Protein AF-A0A9D5Z152-F1 (afdb_monomer_lite)

pLDDT: mean 70.59, std 17.58, range [44.56, 93.06]

Foldseek 3Di:
DFDWDDQPNDTAGPPPPVSLVPDDPNSNVVVVVVVVVVVVVVVVPPPDPPPPPPPPPPPPDDDDDPDDDDDDD

Sequence (73 aa):
MTRTFTVGDREVDPTDADAVRALSSDEFRDLMAQAIAADQEDTQDAPERPTFPSANPAPGTAILLPTSSPRLP

Structure (mmCIF, N/CA/C/O backbone):
data_AF-A0A9D5Z152-F1
#
_entry.id   AF-A0A9D5Z152-F1
#
loop_
_atom_site.group_PDB
_atom_site.id
_atom_site.type_symbol
_atom_site.label_atom_id
_atom_site.label_alt_id
_atom_site.label_comp_id
_atom_site.label_asym_id
_atom_site.label_entity_id
_atom_site.label_seq_id
_atom_site.pdbx_PDB_ins_code
_atom_site.Cartn_x
_atom_site.Cartn_y
_atom_site.Cartn_z
_atom_site.occupancy
_atom_site.B_iso_or_equiv
_atom_site.auth_seq_id
_atom_site.auth_comp_id
_atom_site.auth_asym_id
_atom_site.auth_atom_id
_atom_site.pdbx_PDB_model_num
ATOM 1 N N . MET A 1 1 ? 6.007 -10.209 -15.039 1.00 59.56 1 MET A N 1
ATOM 2 C CA . MET A 1 1 ? 5.921 -10.863 -13.719 1.00 59.56 1 MET A CA 1
ATOM 3 C C . MET A 1 1 ? 5.083 -9.948 -12.860 1.00 59.56 1 MET A C 1
ATOM 5 O O . MET A 1 1 ? 5.425 -8.775 -12.785 1.00 59.56 1 MET A O 1
ATOM 9 N N . THR A 1 2 ? 3.967 -10.428 -12.327 1.00 69.88 2 THR A N 1
ATOM 10 C CA . THR A 1 2 ? 3.117 -9.602 -11.468 1.00 69.88 2 THR A CA 1
ATOM 11 C C . THR A 1 2 ? 3.657 -9.649 -10.043 1.00 69.88 2 THR A C 1
ATOM 13 O O . THR A 1 2 ? 3.998 -10.729 -9.564 1.00 69.88 2 THR A O 1
ATOM 16 N N . ARG A 1 3 ? 3.840 -8.485 -9.410 1.00 78.00 3 ARG A N 1
ATOM 17 C CA . ARG A 1 3 ? 4.439 -8.355 -8.072 1.00 78.00 3 ARG A CA 1
ATOM 18 C C . ARG A 1 3 ? 3.296 -8.357 -7.056 1.00 78.00 3 ARG A C 1
ATOM 20 O O . ARG A 1 3 ? 2.472 -7.450 -7.090 1.00 78.00 3 ARG A O 1
ATOM 27 N N . THR A 1 4 ? 3.217 -9.385 -6.218 1.00 88.19 4 THR A N 1
ATOM 28 C CA . THR A 1 4 ? 2.230 -9.473 -5.135 1.00 88.19 4 THR A CA 1
ATOM 29 C C . THR A 1 4 ? 2.754 -8.774 -3.882 1.00 88.19 4 THR A C 1
ATOM 31 O O . THR A 1 4 ? 3.957 -8.776 -3.617 1.00 88.19 4 THR A O 1
ATOM 34 N N . PHE A 1 5 ? 1.848 -8.154 -3.128 1.00 84.31 5 PHE A N 1
ATOM 35 C CA . PHE A 1 5 ? 2.139 -7.467 -1.870 1.00 84.31 5 PHE A CA 1
ATOM 36 C C . PHE A 1 5 ? 1.339 -8.103 -0.733 1.00 84.31 5 PHE A C 1
ATOM 38 O O . PHE A 1 5 ? 0.177 -8.470 -0.918 1.00 84.31 5 PHE A O 1
ATOM 45 N N . THR A 1 6 ? 1.947 -8.227 0.445 1.00 89.56 6 THR A N 1
ATOM 46 C CA . THR A 1 6 ? 1.290 -8.819 1.616 1.00 89.56 6 THR A CA 1
ATOM 47 C C . THR A 1 6 ? 0.630 -7.724 2.439 1.00 89.56 6 THR A C 1
ATOM 49 O O . THR A 1 6 ? 1.309 -6.869 3.002 1.00 89.56 6 THR A O 1
ATOM 52 N N . VAL A 1 7 ? -0.695 -7.751 2.531 1.00 85.81 7 VAL A N 1
ATOM 53 C CA . VAL A 1 7 ? -1.501 -6.771 3.261 1.00 85.81 7 VAL A CA 1
ATOM 54 C C . VAL A 1 7 ? -2.282 -7.504 4.348 1.00 85.81 7 VAL A C 1
ATOM 56 O O . VAL A 1 7 ? -3.158 -8.318 4.054 1.00 85.81 7 VAL A O 1
ATOM 59 N N . GLY A 1 8 ? -1.930 -7.264 5.614 1.00 83.88 8 GLY A N 1
ATOM 60 C CA . GLY A 1 8 ? -2.419 -8.085 6.726 1.00 83.88 8 GLY A CA 1
ATOM 61 C C . GLY A 1 8 ? -2.012 -9.553 6.547 1.00 83.88 8 GLY A C 1
ATOM 62 O O . GLY A 1 8 ? -0.829 -9.853 6.411 1.00 83.88 8 GLY A O 1
ATOM 63 N N . ASP A 1 9 ? -2.998 -10.454 6.502 1.00 85.62 9 ASP A N 1
ATOM 64 C CA . ASP A 1 9 ? -2.814 -11.899 6.274 1.00 85.62 9 ASP A CA 1
ATOM 65 C C . ASP A 1 9 ? -3.058 -12.329 4.811 1.00 85.62 9 ASP A C 1
ATOM 67 O O . ASP A 1 9 ? -3.157 -13.523 4.513 1.00 85.62 9 ASP A O 1
ATOM 71 N N . ARG A 1 10 ? -3.221 -11.375 3.883 1.00 83.81 10 ARG A N 1
ATOM 72 C CA . ARG A 1 10 ? -3.582 -11.642 2.483 1.00 83.81 10 ARG A CA 1
ATOM 73 C C . ARG A 1 10 ? -2.479 -11.220 1.522 1.00 83.81 10 ARG A C 1
ATOM 75 O O . ARG A 1 10 ? -1.901 -10.149 1.663 1.00 83.81 10 ARG A O 1
ATOM 82 N N . GLU A 1 11 ? -2.239 -12.034 0.497 1.00 88.75 11 GLU A N 1
ATOM 83 C CA . GLU A 1 11 ? -1.479 -11.613 -0.682 1.00 88.75 11 GLU A CA 1
ATOM 84 C C . GLU A 1 11 ? -2.417 -10.955 -1.689 1.00 88.75 11 GLU A C 1
ATOM 86 O O . GLU A 1 11 ? -3.459 -11.512 -2.046 1.00 88.75 11 GLU A O 1
ATOM 91 N N . VAL A 1 12 ? -2.039 -9.765 -2.143 1.00 88.88 12 VAL A N 1
ATOM 92 C CA . VAL A 1 12 ? -2.822 -8.961 -3.076 1.00 88.88 12 VAL A CA 1
ATOM 93 C C . VAL A 1 12 ? -1.985 -8.655 -4.304 1.00 88.88 12 VAL A C 1
ATOM 95 O O . VAL A 1 12 ? -0.847 -8.189 -4.214 1.00 88.88 12 VAL A O 1
ATOM 98 N N . ASP A 1 13 ? -2.582 -8.889 -5.465 1.00 89.25 13 ASP A N 1
ATOM 99 C CA . ASP A 1 13 ? -2.081 -8.396 -6.735 1.00 89.25 13 ASP A CA 1
ATOM 100 C C . ASP A 1 13 ? -2.622 -6.970 -6.966 1.00 89.25 13 ASP A C 1
ATOM 102 O O . ASP A 1 13 ? -3.836 -6.791 -7.078 1.00 89.25 13 ASP A O 1
ATOM 106 N N . PRO A 1 14 ? -1.763 -5.939 -7.051 1.00 82.31 14 PRO A N 1
ATOM 107 C CA . PRO A 1 14 ? -2.197 -4.558 -7.260 1.00 82.31 14 PRO A CA 1
ATOM 108 C C . PRO A 1 14 ? -2.790 -4.318 -8.659 1.00 82.31 14 PRO A C 1
ATOM 110 O O . PRO A 1 14 ? -3.434 -3.292 -8.877 1.00 82.31 14 PRO A O 1
ATOM 113 N N . THR A 1 15 ? -2.561 -5.223 -9.618 1.00 86.12 15 THR A N 1
ATOM 114 C CA . THR A 1 15 ? -3.170 -5.163 -10.957 1.00 86.12 15 THR A CA 1
ATOM 115 C C . THR A 1 15 ? -4.541 -5.833 -11.028 1.00 86.12 15 THR A C 1
ATOM 117 O O . THR A 1 15 ? -5.281 -5.587 -1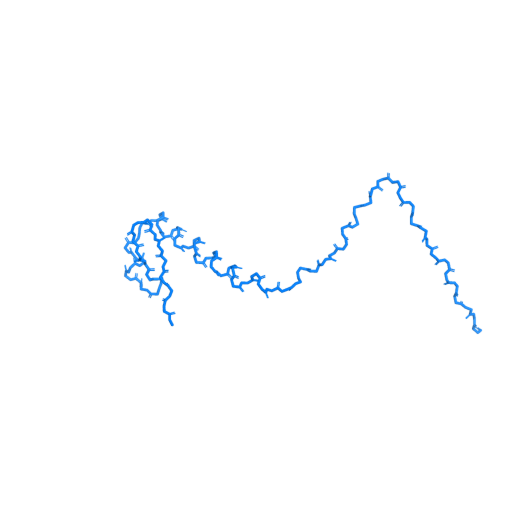1.983 1.00 86.12 15 THR A O 1
ATOM 120 N N . ASP A 1 16 ? -4.921 -6.608 -10.009 1.00 89.25 16 ASP A N 1
ATOM 121 C CA . ASP A 1 16 ? -6.265 -7.159 -9.866 1.00 89.25 16 ASP A CA 1
ATOM 122 C C . ASP A 1 16 ? -7.186 -6.138 -9.174 1.00 89.25 16 ASP A C 1
ATOM 124 O O . ASP A 1 16 ? -7.168 -5.937 -7.958 1.00 89.25 16 ASP A O 1
ATOM 128 N N . ALA A 1 17 ? -8.024 -5.476 -9.974 1.00 88.75 17 ALA A N 1
ATOM 129 C CA . ALA A 1 17 ? -8.946 -4.456 -9.488 1.00 88.75 17 ALA A CA 1
ATOM 130 C C . ALA A 1 17 ? -10.015 -5.001 -8.523 1.00 88.75 17 ALA A C 1
ATOM 132 O O . ALA A 1 17 ? -10.507 -4.237 -7.687 1.00 88.75 17 ALA A O 1
ATOM 133 N N . ASP A 1 18 ? -10.384 -6.281 -8.622 1.00 90.62 18 ASP A N 1
ATOM 134 C CA . ASP A 1 18 ? -11.345 -6.911 -7.713 1.00 90.62 18 ASP A CA 1
ATOM 135 C C . ASP A 1 18 ? -10.686 -7.222 -6.366 1.00 90.62 18 ASP A C 1
ATOM 137 O O . ASP A 1 18 ? -11.274 -6.941 -5.316 1.00 90.62 18 ASP A O 1
ATOM 141 N N . ALA A 1 19 ? -9.436 -7.695 -6.381 1.00 87.62 19 ALA A N 1
ATOM 142 C CA . ALA A 1 19 ? -8.648 -7.890 -5.164 1.00 87.62 19 ALA A CA 1
ATOM 143 C C . ALA A 1 19 ? -8.416 -6.565 -4.420 1.00 87.62 19 ALA A C 1
ATOM 145 O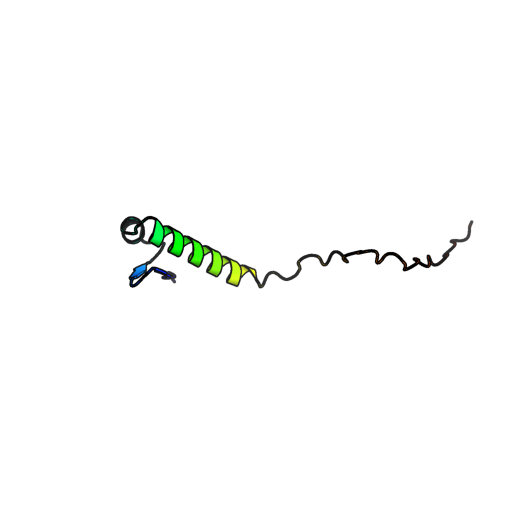 O . ALA A 1 19 ? -8.614 -6.495 -3.207 1.00 87.62 19 ALA A O 1
ATOM 146 N N . VAL A 1 20 ? -8.082 -5.491 -5.145 1.00 87.44 20 VAL A N 1
ATOM 147 C CA . VAL A 1 20 ? -7.886 -4.150 -4.567 1.00 87.44 20 VAL A CA 1
ATOM 148 C C . VAL A 1 20 ? -9.197 -3.562 -4.031 1.00 87.44 20 VAL A C 1
ATOM 150 O O . VAL A 1 20 ? -9.203 -2.948 -2.966 1.00 87.44 20 VAL A O 1
ATOM 153 N N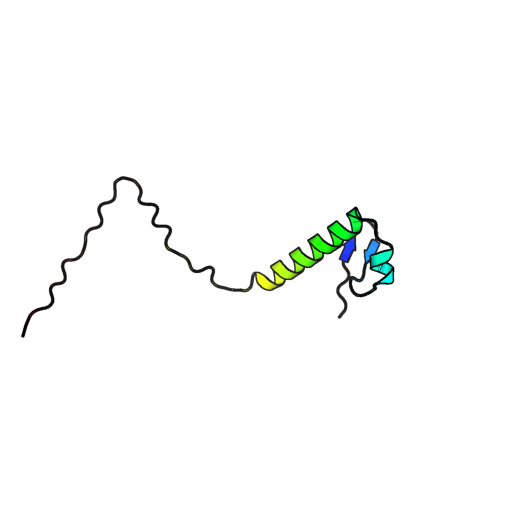 . ARG A 1 21 ? -10.329 -3.770 -4.718 1.00 90.62 21 ARG A N 1
ATOM 154 C CA . ARG A 1 21 ? -11.654 -3.313 -4.250 1.00 90.62 21 ARG A CA 1
ATOM 155 C C . ARG A 1 21 ? -12.133 -4.006 -2.981 1.00 90.62 21 ARG A C 1
ATOM 157 O O . ARG A 1 21 ? -12.965 -3.438 -2.276 1.00 90.62 21 ARG A O 1
ATOM 164 N N . ALA A 1 22 ? -11.664 -5.222 -2.721 1.00 90.38 22 ALA A N 1
ATOM 165 C CA . ALA A 1 22 ? -12.026 -5.984 -1.533 1.00 90.38 22 ALA A CA 1
ATOM 166 C C . ALA A 1 22 ? -11.277 -5.530 -0.265 1.00 90.38 22 ALA A C 1
ATOM 168 O O . ALA A 1 22 ? -11.621 -5.991 0.825 1.00 90.38 22 ALA A O 1
ATOM 169 N N . LEU A 1 23 ? -10.275 -4.653 -0.395 1.00 89.12 23 LEU A N 1
ATOM 170 C CA . LEU A 1 23 ? -9.502 -4.131 0.730 1.00 89.12 23 LEU A CA 1
ATOM 171 C C . LEU A 1 23 ? -10.263 -3.050 1.496 1.00 89.12 23 LEU A C 1
ATOM 173 O O . LEU A 1 23 ? -10.966 -2.213 0.925 1.00 89.12 23 LEU A O 1
ATOM 177 N N . SER A 1 24 ? -10.064 -3.034 2.809 1.00 93.06 24 SER A N 1
ATOM 178 C CA . SER A 1 24 ? -10.413 -1.885 3.640 1.00 93.06 24 SER A CA 1
ATOM 179 C C . SER A 1 24 ? -9.501 -0.687 3.344 1.00 93.06 24 SER A C 1
ATOM 181 O O . SER A 1 24 ? -8.431 -0.818 2.748 1.00 93.06 24 SER A O 1
ATOM 183 N N . SER A 1 25 ? -9.902 0.507 3.787 1.00 91.56 25 SER A N 1
ATOM 184 C CA . SER A 1 25 ? -9.102 1.726 3.604 1.00 91.56 25 SER A CA 1
ATOM 185 C C . SER A 1 25 ? -7.705 1.628 4.224 1.00 91.56 25 SER A C 1
ATOM 187 O O . SER A 1 25 ? -6.756 2.171 3.661 1.00 91.56 25 SER A O 1
ATOM 189 N N . ASP A 1 26 ? -7.574 0.943 5.364 1.00 91.75 26 ASP A N 1
ATOM 190 C CA . ASP A 1 26 ? -6.291 0.755 6.046 1.00 91.75 26 ASP A CA 1
ATOM 191 C C . ASP A 1 26 ? -5.398 -0.226 5.276 1.00 91.75 26 ASP A C 1
ATOM 193 O O . ASP A 1 26 ? -4.247 0.087 4.980 1.00 91.75 26 ASP A O 1
ATOM 197 N N . GLU A 1 27 ? -5.958 -1.358 4.845 1.00 91.44 27 GLU A N 1
ATOM 198 C CA . GLU A 1 27 ? -5.265 -2.347 4.010 1.00 91.44 27 GLU A CA 1
ATOM 199 C C . GLU A 1 27 ? -4.810 -1.744 2.669 1.00 91.44 27 GLU A C 1
ATOM 201 O O . GLU A 1 27 ? -3.673 -1.933 2.236 1.00 91.44 27 GLU A O 1
ATOM 206 N N . PHE A 1 28 ? -5.661 -0.946 2.023 1.00 89.94 28 PHE A N 1
ATOM 207 C CA . PHE A 1 28 ? -5.293 -0.234 0.800 1.00 89.94 28 PHE A CA 1
ATOM 208 C C . PHE A 1 28 ? -4.149 0.765 1.034 1.00 89.94 28 PHE A C 1
ATOM 210 O O . PHE A 1 28 ? -3.257 0.908 0.192 1.00 89.94 28 PHE A O 1
ATOM 217 N N . ARG A 1 29 ? -4.141 1.451 2.184 1.00 89.81 29 ARG A N 1
ATOM 218 C CA . ARG A 1 29 ? -3.060 2.375 2.547 1.00 89.81 29 ARG A CA 1
ATOM 219 C C . ARG A 1 29 ? -1.734 1.639 2.735 1.00 89.81 29 ARG A C 1
ATOM 221 O O . ARG A 1 29 ? -0.705 2.141 2.284 1.00 89.81 29 ARG A O 1
ATOM 228 N N . ASP A 1 30 ? -1.765 0.464 3.354 1.00 90.50 30 ASP A N 1
ATOM 229 C CA . ASP A 1 30 ? -0.583 -0.377 3.550 1.00 90.50 30 ASP A CA 1
ATOM 230 C C . ASP A 1 30 ? -0.050 -0.927 2.220 1.00 90.50 30 ASP A C 1
ATOM 232 O O . ASP A 1 30 ? 1.159 -0.867 1.980 1.00 90.50 30 ASP A O 1
ATOM 236 N N . LEU A 1 31 ? -0.934 -1.364 1.312 1.00 89.94 31 LEU A N 1
ATOM 237 C CA . LEU A 1 31 ? -0.567 -1.750 -0.058 1.00 89.94 31 LEU A CA 1
ATOM 238 C C . LEU A 1 31 ? 0.160 -0.605 -0.782 1.00 89.94 31 LEU A C 1
ATOM 240 O O . LEU A 1 31 ? 1.230 -0.805 -1.359 1.00 89.94 31 LEU A O 1
ATOM 244 N N . MET A 1 32 ? -0.392 0.610 -0.718 1.00 87.69 32 MET A N 1
ATOM 245 C CA . MET A 1 32 ? 0.214 1.797 -1.329 1.00 87.69 32 MET A CA 1
ATOM 246 C C . MET A 1 32 ? 1.579 2.136 -0.724 1.00 87.69 32 MET A C 1
ATOM 248 O O . MET A 1 32 ? 2.507 2.471 -1.460 1.00 87.69 32 MET A O 1
ATOM 252 N N . ALA A 1 33 ? 1.728 2.038 0.599 1.00 88.62 33 ALA A N 1
ATOM 253 C CA . ALA A 1 33 ? 2.999 2.295 1.271 1.00 88.62 33 ALA A CA 1
ATOM 254 C C . ALA A 1 33 ? 4.088 1.298 0.838 1.00 88.62 33 ALA A C 1
ATOM 256 O O . ALA A 1 33 ? 5.221 1.706 0.575 1.00 88.62 33 ALA A O 1
ATOM 257 N N . GLN A 1 34 ? 3.742 0.015 0.705 1.00 86.31 34 GLN A N 1
ATOM 258 C CA . GLN A 1 34 ? 4.666 -1.022 0.235 1.00 86.31 34 GLN A CA 1
ATOM 259 C C . GLN A 1 34 ? 5.049 -0.838 -1.233 1.00 86.31 34 GLN A C 1
ATOM 261 O O . GLN A 1 34 ? 6.224 -0.963 -1.574 1.00 86.31 34 GLN A O 1
ATOM 266 N N . ALA A 1 35 ? 4.088 -0.498 -2.094 1.00 84.69 35 ALA A N 1
ATOM 267 C CA . ALA A 1 35 ? 4.359 -0.242 -3.505 1.00 84.69 35 ALA A CA 1
ATOM 268 C C . ALA A 1 35 ? 5.335 0.933 -3.694 1.00 84.69 35 ALA A C 1
ATOM 270 O O . ALA A 1 35 ? 6.271 0.830 -4.483 1.00 84.69 35 ALA A O 1
ATOM 271 N N . ILE A 1 36 ? 5.168 2.016 -2.924 1.00 83.31 36 ILE A N 1
ATOM 272 C CA . ILE A 1 36 ? 6.080 3.172 -2.946 1.00 83.31 36 ILE A CA 1
ATOM 273 C C . ILE A 1 36 ? 7.464 2.797 -2.401 1.00 83.31 36 ILE A C 1
ATOM 275 O O . ILE A 1 36 ? 8.474 3.207 -2.966 1.00 83.31 36 ILE A O 1
ATOM 279 N N . ALA A 1 37 ? 7.533 2.024 -1.314 1.00 83.12 37 ALA A N 1
ATOM 280 C CA . ALA A 1 37 ? 8.809 1.575 -0.758 1.00 83.12 37 ALA A CA 1
ATOM 281 C C . ALA A 1 37 ? 9.584 0.698 -1.755 1.00 83.12 37 ALA A C 1
ATOM 283 O O . ALA A 1 37 ? 10.778 0.908 -1.947 1.00 83.12 37 ALA A O 1
ATOM 284 N N . ALA A 1 38 ? 8.896 -0.215 -2.445 1.00 79.62 38 ALA A N 1
ATOM 285 C CA . ALA A 1 38 ? 9.496 -1.054 -3.478 1.00 79.62 38 ALA A CA 1
ATOM 286 C C . ALA A 1 38 ? 10.001 -0.239 -4.685 1.00 79.62 38 ALA A C 1
ATOM 288 O O . ALA A 1 38 ? 11.030 -0.578 -5.260 1.00 79.62 38 ALA A O 1
ATOM 289 N N . ASP A 1 39 ? 9.308 0.842 -5.052 1.00 75.88 39 ASP A N 1
ATOM 290 C CA . ASP A 1 39 ? 9.734 1.772 -6.110 1.00 75.88 39 ASP A CA 1
ATOM 291 C C . ASP A 1 39 ? 10.965 2.602 -5.693 1.00 75.88 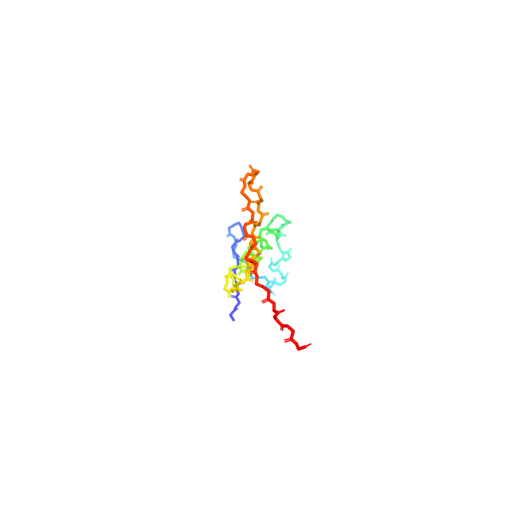39 ASP A C 1
ATOM 293 O O . ASP A 1 39 ? 11.867 2.870 -6.491 1.00 75.88 39 ASP A O 1
ATOM 297 N N . GLN A 1 40 ? 11.058 2.957 -4.408 1.00 66.56 40 GLN A N 1
ATOM 298 C CA . GLN A 1 40 ? 12.218 3.653 -3.847 1.00 66.56 40 GLN A CA 1
ATOM 299 C C . GLN A 1 40 ? 13.451 2.749 -3.743 1.00 66.56 40 GLN A C 1
ATOM 301 O O . GLN A 1 40 ? 14.555 3.240 -3.960 1.00 66.56 40 GLN A O 1
ATOM 306 N N . GLU A 1 41 ? 13.290 1.459 -3.440 1.00 58.97 41 GLU A N 1
ATOM 307 C CA . GLU A 1 41 ? 14.403 0.497 -3.457 1.00 58.97 41 GLU A CA 1
ATOM 308 C C . GLU A 1 41 ? 14.971 0.306 -4.873 1.00 58.97 41 GLU A C 1
ATOM 310 O O . GLU A 1 41 ? 16.187 0.231 -5.028 1.00 58.97 41 GLU A O 1
ATOM 315 N N . ASP A 1 42 ? 14.127 0.330 -5.910 1.00 55.97 42 ASP A N 1
ATOM 316 C CA . ASP A 1 42 ? 14.568 0.344 -7.317 1.00 55.97 42 ASP A CA 1
ATOM 317 C C . ASP A 1 42 ? 15.239 1.685 -7.705 1.00 55.97 42 ASP A C 1
ATOM 319 O O . ASP A 1 42 ? 16.148 1.728 -8.532 1.00 55.97 42 ASP A O 1
ATOM 323 N N . THR A 1 43 ? 14.843 2.794 -7.069 1.00 51.38 43 THR A N 1
ATOM 324 C CA . THR A 1 43 ? 15.378 4.146 -7.338 1.00 51.38 43 THR A CA 1
ATOM 325 C C . THR A 1 43 ? 16.627 4.492 -6.506 1.00 51.38 43 THR A C 1
ATOM 327 O O . THR A 1 43 ? 17.306 5.481 -6.785 1.00 51.38 43 THR A O 1
ATOM 330 N N . GLN A 1 44 ? 16.988 3.695 -5.496 1.00 50.97 44 GLN A N 1
ATOM 331 C CA . GLN A 1 44 ? 18.191 3.929 -4.680 1.00 50.97 44 GLN A CA 1
ATOM 332 C C . GLN A 1 44 ? 19.510 3.570 -5.387 1.00 50.97 44 GLN A C 1
ATOM 334 O O . GLN A 1 44 ? 20.574 3.917 -4.874 1.00 50.97 44 GLN A O 1
ATOM 339 N N . ASP A 1 45 ? 19.447 2.994 -6.591 1.00 46.44 45 ASP A N 1
ATOM 340 C CA . ASP A 1 45 ? 20.575 2.905 -7.532 1.00 46.44 45 ASP A CA 1
ATOM 341 C C . ASP A 1 45 ? 20.611 4.093 -8.522 1.00 46.44 45 ASP A C 1
ATOM 343 O O . ASP A 1 45 ? 21.218 4.025 -9.586 1.00 46.44 45 ASP A O 1
ATOM 347 N N . ALA A 1 46 ? 19.965 5.221 -8.198 1.00 45.06 46 ALA A N 1
ATOM 348 C CA . ALA A 1 46 ? 20.315 6.505 -8.797 1.00 45.06 46 ALA A CA 1
ATOM 349 C C . ALA A 1 46 ? 21.543 7.064 -8.050 1.00 45.06 46 ALA A C 1
ATOM 351 O O . ALA A 1 46 ? 21.394 7.582 -6.933 1.00 45.06 46 ALA A O 1
ATOM 352 N N . PRO A 1 47 ? 22.769 6.970 -8.608 1.00 56.97 47 PRO A N 1
ATOM 353 C CA . PRO A 1 47 ? 23.890 7.698 -8.047 1.00 56.97 47 PRO A CA 1
ATOM 354 C C . PRO A 1 47 ? 23.592 9.200 -8.130 1.00 56.97 47 PRO A C 1
ATOM 356 O O . PRO A 1 47 ? 22.774 9.652 -8.921 1.00 56.97 47 PRO A O 1
ATOM 359 N N . GLU A 1 48 ? 24.263 9.949 -7.259 1.00 49.22 48 GLU A N 1
ATOM 360 C CA . GLU A 1 48 ? 24.374 11.408 -7.223 1.00 49.22 48 GLU A CA 1
ATOM 361 C C . GLU A 1 48 ? 23.145 12.245 -6.809 1.00 49.22 48 GLU A C 1
ATOM 363 O O . GLU A 1 48 ? 22.614 13.066 -7.556 1.00 49.22 48 GLU A O 1
ATOM 368 N N . ARG A 1 49 ? 22.863 12.264 -5.491 1.00 52.44 49 ARG A N 1
ATOM 369 C CA . ARG A 1 49 ? 22.595 13.579 -4.871 1.00 52.44 49 ARG A CA 1
ATOM 370 C C . ARG A 1 49 ? 23.811 14.458 -5.188 1.00 52.44 49 ARG A C 1
ATOM 372 O O . ARG A 1 49 ? 24.909 14.073 -4.782 1.00 52.44 49 ARG A O 1
ATOM 379 N N . PRO A 1 50 ? 23.672 15.621 -5.850 1.00 52.75 50 PRO A N 1
ATOM 380 C CA . PRO A 1 50 ? 24.774 16.562 -5.924 1.00 52.75 50 PRO A CA 1
ATOM 381 C C . PRO A 1 50 ? 25.185 16.892 -4.491 1.00 52.75 50 PRO A C 1
ATOM 383 O O . PRO A 1 50 ? 24.408 17.453 -3.711 1.00 52.75 50 PRO A O 1
ATOM 386 N N . THR A 1 51 ? 26.398 16.488 -4.124 1.00 54.97 51 THR A N 1
ATOM 387 C CA . THR A 1 51 ? 27.052 16.913 -2.895 1.00 54.97 51 THR A CA 1
ATOM 388 C C . THR A 1 51 ? 27.298 18.406 -3.037 1.00 54.97 51 THR A C 1
ATOM 390 O O . THR A 1 51 ? 28.360 18.838 -3.476 1.00 54.97 51 THR A O 1
ATOM 393 N N . PHE A 1 52 ? 26.304 19.227 -2.705 1.00 54.16 52 PHE A N 1
ATOM 394 C CA . PHE A 1 52 ? 26.587 20.612 -2.377 1.00 54.16 52 PHE A CA 1
ATOM 395 C C . PHE A 1 52 ? 27.516 20.549 -1.163 1.00 54.16 52 PHE A C 1
ATOM 397 O O . PHE A 1 52 ? 27.118 19.956 -0.153 1.00 54.16 52 PHE A O 1
ATOM 404 N N . PRO A 1 53 ? 28.755 21.073 -1.227 1.00 49.34 53 PRO A N 1
ATOM 405 C CA . PRO A 1 53 ? 29.555 21.189 -0.025 1.00 49.34 53 PRO A CA 1
ATOM 406 C C . PRO A 1 53 ? 28.716 22.010 0.946 1.00 49.34 53 PRO A C 1
ATOM 408 O O . PRO A 1 53 ? 28.377 23.161 0.668 1.00 49.34 53 PRO A O 1
ATOM 411 N N . SER A 1 54 ? 28.311 21.388 2.051 1.00 45.62 54 SER A N 1
ATOM 412 C CA . SER A 1 54 ? 27.682 22.086 3.156 1.00 45.62 54 SER A CA 1
ATOM 413 C C . SER A 1 54 ? 28.744 23.024 3.713 1.00 45.62 54 SER A C 1
ATOM 415 O O . SER A 1 54 ? 29.487 22.668 4.625 1.00 45.62 54 SER A O 1
ATOM 417 N N . ALA A 1 55 ? 28.855 24.215 3.124 1.00 50.62 55 ALA A N 1
ATOM 418 C CA . ALA A 1 55 ? 29.527 25.350 3.715 1.00 50.62 55 ALA A CA 1
ATOM 419 C C . ALA A 1 55 ? 28.686 25.751 4.928 1.00 50.62 55 ALA A C 1
ATOM 421 O O . ALA A 1 55 ? 27.883 26.675 4.886 1.00 50.62 55 ALA A O 1
ATOM 422 N N . ASN A 1 56 ? 28.819 24.971 5.995 1.00 44.72 56 ASN A N 1
ATOM 423 C CA . ASN A 1 56 ? 28.554 25.420 7.339 1.00 44.72 56 ASN A CA 1
ATOM 424 C C . ASN A 1 56 ? 29.822 26.182 7.738 1.00 44.72 56 ASN A C 1
ATOM 426 O O . ASN A 1 56 ? 30.824 25.529 8.048 1.00 44.72 56 ASN A O 1
ATOM 430 N N . PRO A 1 57 ? 29.873 27.524 7.640 1.00 46.97 57 PRO A N 1
ATOM 431 C CA . PRO A 1 57 ? 30.995 28.240 8.204 1.00 46.97 57 PRO A CA 1
ATOM 432 C C . PRO A 1 57 ? 30.912 28.053 9.718 1.00 46.97 57 PRO A C 1
ATOM 434 O O . PRO A 1 57 ? 30.125 28.706 10.400 1.00 46.97 57 PRO A O 1
ATOM 437 N N . ALA A 1 58 ? 31.738 27.152 10.251 1.00 45.97 58 ALA A N 1
ATOM 438 C CA . ALA A 1 58 ? 32.112 27.224 11.651 1.00 45.97 58 ALA A CA 1
ATOM 439 C C . ALA A 1 58 ? 32.563 28.677 11.916 1.00 45.97 58 ALA A C 1
ATOM 441 O O . ALA A 1 58 ? 33.383 29.200 11.148 1.00 45.97 58 ALA A O 1
ATOM 442 N N . PRO A 1 59 ? 32.018 29.370 12.931 1.00 49.38 59 PRO A N 1
ATOM 443 C CA . PRO A 1 59 ? 32.410 30.740 13.222 1.00 49.38 59 PRO A CA 1
ATOM 444 C C . PRO A 1 59 ? 33.872 30.726 13.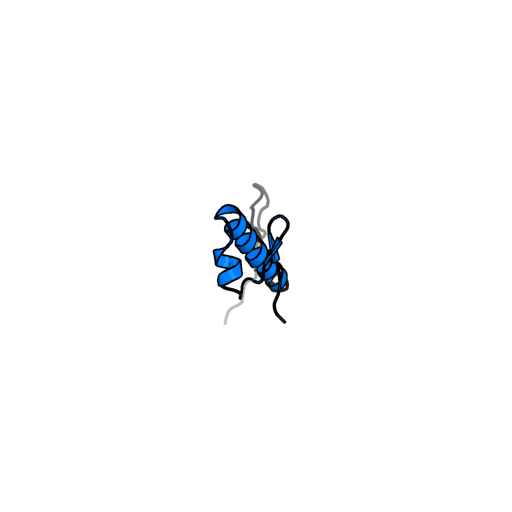681 1.00 49.38 59 PRO A C 1
ATOM 446 O O . PRO A 1 59 ? 34.160 30.414 14.832 1.00 49.38 59 PRO A O 1
ATOM 449 N N . GLY A 1 60 ? 34.805 31.000 12.765 1.00 55.28 60 GLY A N 1
ATOM 450 C CA . GLY A 1 60 ? 36.229 31.099 13.099 1.00 55.28 60 GLY A CA 1
ATOM 451 C C . GLY A 1 60 ? 37.252 30.609 12.073 1.00 55.28 60 GLY A C 1
ATOM 452 O O . GLY A 1 60 ? 38.440 30.695 12.370 1.00 55.28 60 GLY A O 1
ATOM 453 N N . THR A 1 61 ? 36.880 30.126 10.883 1.00 53.84 61 THR A N 1
ATOM 454 C CA . THR A 1 61 ? 37.883 29.687 9.887 1.00 53.84 61 THR A CA 1
ATOM 455 C C . THR A 1 61 ? 37.998 30.681 8.732 1.00 53.84 61 THR A C 1
ATOM 457 O O . THR A 1 61 ? 37.153 30.736 7.844 1.00 53.84 61 THR A O 1
ATOM 460 N N . ALA A 1 62 ? 39.056 31.493 8.762 1.00 51.41 62 ALA A N 1
ATOM 461 C CA . ALA A 1 62 ? 39.406 32.451 7.719 1.00 51.41 62 ALA A CA 1
ATOM 462 C C . ALA A 1 62 ? 39.697 31.749 6.378 1.00 51.41 62 ALA A C 1
ATOM 464 O O . ALA A 1 62 ? 40.522 30.838 6.315 1.00 51.41 62 ALA A O 1
ATOM 465 N N . ILE A 1 63 ? 39.054 32.195 5.295 1.00 58.47 63 ILE A N 1
ATOM 466 C CA . ILE A 1 63 ? 39.381 31.755 3.933 1.00 58.47 63 ILE A CA 1
ATOM 467 C C . ILE A 1 63 ? 40.630 32.523 3.480 1.00 58.47 63 ILE A C 1
ATOM 469 O O . ILE A 1 63 ? 40.570 33.727 3.231 1.00 58.47 63 ILE A O 1
ATOM 473 N N . LEU A 1 64 ? 41.767 31.832 3.371 1.00 60.34 64 LEU A N 1
ATOM 474 C CA . LEU A 1 64 ? 42.952 32.339 2.677 1.00 60.34 64 LEU A CA 1
ATOM 475 C C . LEU A 1 64 ? 42.691 32.275 1.165 1.00 60.34 64 LEU A C 1
ATOM 477 O O . LEU A 1 64 ? 42.743 31.206 0.563 1.00 60.34 64 LEU A O 1
ATOM 481 N N . LEU A 1 65 ? 42.388 33.419 0.552 1.00 65.38 65 LEU A N 1
ATOM 482 C CA . LEU A 1 65 ? 42.333 33.556 -0.904 1.00 65.38 65 LEU A CA 1
ATOM 483 C C . LEU A 1 65 ? 43.768 33.502 -1.467 1.00 65.38 65 LEU A C 1
ATOM 485 O O . LEU A 1 65 ? 44.589 34.331 -1.066 1.00 65.38 65 LEU A O 1
ATOM 489 N N . PRO A 1 66 ? 44.105 32.591 -2.400 1.00 50.81 66 PRO A N 1
ATOM 490 C CA . PRO A 1 66 ? 45.361 32.686 -3.127 1.00 50.81 66 PRO A CA 1
ATOM 491 C C . PRO A 1 66 ? 45.293 33.874 -4.094 1.00 50.81 66 PRO A C 1
ATOM 493 O O . PRO A 1 66 ? 44.471 33.922 -5.009 1.00 50.81 66 PRO A O 1
ATOM 496 N N . THR A 1 67 ? 46.166 34.855 -3.883 1.00 61.12 67 THR A N 1
ATOM 497 C CA . THR A 1 67 ? 46.364 35.989 -4.786 1.00 61.12 67 THR A CA 1
ATOM 498 C C . THR A 1 67 ? 47.050 35.504 -6.065 1.00 61.12 67 THR A C 1
ATOM 500 O O . THR A 1 67 ? 48.277 35.478 -6.145 1.00 61.12 67 THR A O 1
ATOM 503 N N . SER A 1 68 ? 46.281 35.103 -7.074 1.00 50.38 68 SER A N 1
ATOM 504 C CA . SER A 1 68 ? 46.816 34.875 -8.421 1.00 50.38 68 SER A CA 1
ATOM 505 C C . SER A 1 68 ? 46.478 36.057 -9.321 1.00 50.38 68 SER A C 1
ATOM 507 O O . SER A 1 68 ? 45.401 36.138 -9.904 1.00 50.38 68 SER A O 1
ATOM 509 N N . SER A 1 69 ? 47.431 36.981 -9.419 1.00 58.94 69 SER A N 1
ATOM 510 C CA . SER A 1 69 ? 47.487 38.035 -10.432 1.00 58.94 69 SER A CA 1
ATOM 511 C C . SER A 1 69 ? 47.636 37.443 -11.840 1.00 58.94 69 SER A C 1
ATOM 513 O O . SER A 1 69 ? 48.525 36.613 -12.040 1.00 58.94 69 SER A O 1
ATOM 515 N N . PRO A 1 70 ? 46.904 37.939 -12.851 1.00 55.84 70 PRO A N 1
ATOM 516 C CA . PRO A 1 70 ? 47.331 37.839 -14.238 1.00 55.84 70 PRO A CA 1
ATOM 517 C C . PRO A 1 70 ? 47.894 39.176 -14.745 1.00 55.84 70 PRO A C 1
ATOM 519 O O . PRO A 1 70 ? 47.305 40.245 -14.604 1.00 55.84 70 PRO A O 1
ATOM 522 N N . ARG A 1 71 ? 49.094 39.064 -15.312 1.00 53.06 71 ARG A N 1
ATOM 523 C CA . ARG A 1 71 ? 49.940 40.093 -15.923 1.00 53.06 71 ARG A CA 1
ATOM 524 C C . ARG A 1 71 ? 49.366 40.553 -17.277 1.00 53.06 71 ARG A C 1
ATOM 526 O O . ARG A 1 71 ? 48.864 39.731 -18.035 1.00 53.06 71 ARG A O 1
ATOM 533 N N . LEU A 1 72 ? 49.492 41.860 -17.521 1.00 44.56 72 LEU A N 1
ATOM 534 C CA . LEU A 1 72 ? 49.18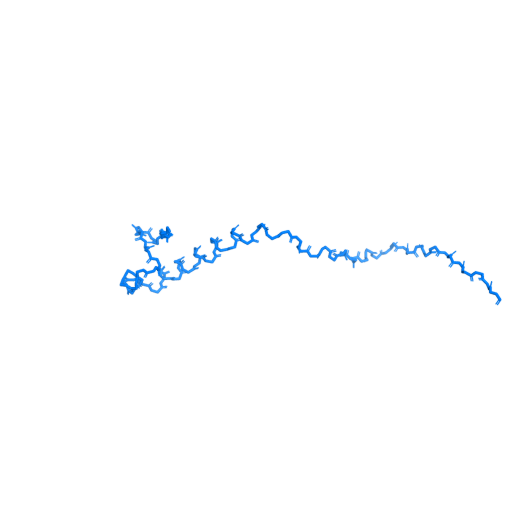6 42.648 -18.731 1.00 44.56 72 LEU A CA 1
ATOM 535 C C . LEU A 1 72 ? 49.638 42.023 -20.067 1.00 44.56 72 LEU A C 1
ATOM 537 O O . LEU A 1 72 ? 50.601 41.250 -20.101 1.00 44.56 72 LEU A O 1
ATOM 541 N N . PRO A 1 73 ? 49.042 42.494 -21.171 1.00 50.47 73 PRO A N 1
ATOM 542 C CA . PRO A 1 73 ? 49.792 43.250 -22.179 1.00 50.47 73 PRO A CA 1
ATOM 543 C C . PRO A 1 73 ? 49.597 44.766 -22.048 1.00 50.47 73 PRO A C 1
ATOM 545 O O . PRO A 1 73 ? 48.447 45.207 -21.832 1.00 50.47 73 PRO A O 1
#

Radius of gyration: 26.44 Å; chains: 1; bounding box: 62×55×35 Å

Organism: NCBI:txid2762210

Secondary structure (DSSP, 8-state):
----EEETTEEE-TT-HHHHHTS-HHHHHHHHHHHHHHHHHHHTT-------------TT--------PPP--